Protein AF-A0A925S9C5-F1 (afdb_monomer_lite)

Radius of gyration: 16.01 Å; chains: 1; bounding box: 32×42×40 Å

Structure (mmCIF, N/CA/C/O backbone):
data_AF-A0A925S9C5-F1
#
_entry.id   AF-A0A925S9C5-F1
#
loop_
_atom_site.group_PDB
_atom_site.id
_atom_site.type_symbol
_atom_site.label_atom_id
_atom_site.label_alt_id
_atom_site.label_comp_id
_atom_site.label_asym_id
_atom_site.label_entity_id
_atom_site.label_seq_id
_atom_site.pdbx_PDB_ins_code
_atom_site.Cartn_x
_atom_site.Cartn_y
_atom_site.Cartn_z
_atom_site.occupancy
_atom_site.B_iso_or_equiv
_atom_site.auth_seq_id
_atom_site.auth_comp_id
_atom_site.auth_asym_id
_atom_site.auth_atom_id
_atom_site.pdbx_PDB_model_num
ATOM 1 N N . MET A 1 1 ? -19.043 -18.986 16.888 1.00 35.22 1 MET A N 1
ATOM 2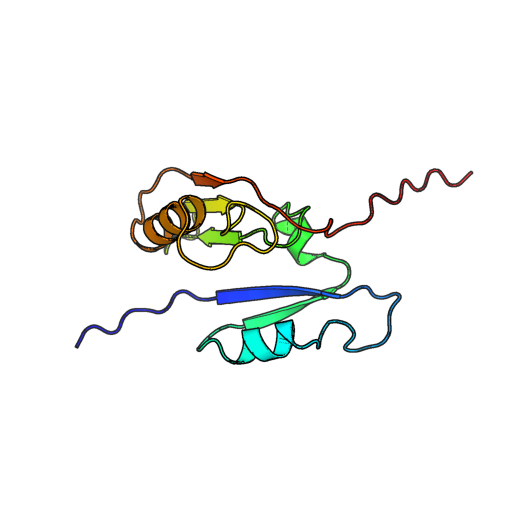 C CA . MET A 1 1 ? -17.750 -18.867 16.180 1.00 35.22 1 MET A CA 1
ATOM 3 C C . MET A 1 1 ? -17.812 -17.578 15.377 1.00 35.22 1 MET A C 1
ATOM 5 O O . MET A 1 1 ? -18.581 -17.518 14.431 1.00 35.22 1 MET A O 1
ATOM 9 N N . ASN A 1 2 ? -17.149 -16.515 15.844 1.00 35.41 2 ASN A N 1
ATOM 10 C CA . ASN A 1 2 ? -17.248 -15.179 15.246 1.00 35.41 2 ASN A CA 1
ATOM 11 C C . ASN A 1 2 ? -16.667 -15.195 13.829 1.00 35.41 2 ASN A C 1
ATOM 13 O O . ASN A 1 2 ? -15.463 -15.389 13.670 1.00 35.41 2 ASN A O 1
ATOM 17 N N . SER A 1 3 ? -17.503 -14.962 12.818 1.00 41.09 3 SER A N 1
ATOM 18 C CA . SER A 1 3 ? -17.041 -14.574 11.488 1.00 41.09 3 SER A CA 1
ATOM 19 C C . SER A 1 3 ? -16.367 -13.208 11.621 1.00 41.09 3 SER A C 1
ATOM 21 O O . SER A 1 3 ? -17.033 -12.172 11.624 1.00 41.09 3 SER A O 1
ATOM 23 N N . LYS A 1 4 ? -15.046 -13.187 11.822 1.00 55.75 4 LYS A N 1
ATOM 24 C CA . LYS A 1 4 ? -14.279 -11.952 11.678 1.00 55.75 4 LYS A CA 1
ATOM 25 C C . LYS A 1 4 ? -14.439 -11.526 10.223 1.00 55.75 4 LYS A C 1
ATOM 27 O O . LYS A 1 4 ? -13.948 -12.208 9.331 1.00 55.75 4 LYS A O 1
ATOM 32 N N . ASN A 1 5 ? -15.181 -10.449 9.987 1.00 70.19 5 ASN A N 1
ATOM 33 C CA . ASN A 1 5 ? -15.224 -9.809 8.681 1.00 70.19 5 ASN A CA 1
ATOM 34 C C . ASN A 1 5 ? -13.785 -9.388 8.366 1.00 70.19 5 ASN A C 1
ATOM 36 O O . ASN A 1 5 ? -13.247 -8.509 9.037 1.00 70.19 5 ASN A O 1
ATOM 40 N N . HIS A 1 6 ? -13.130 -10.070 7.431 1.00 75.38 6 HIS A N 1
ATOM 41 C CA . HIS A 1 6 ? -11.802 -9.659 6.997 1.00 75.38 6 HIS A CA 1
ATOM 42 C C . HIS A 1 6 ? -11.931 -8.301 6.295 1.00 75.38 6 HIS A C 1
ATOM 44 O O . HIS A 1 6 ? -12.863 -8.127 5.499 1.00 75.38 6 HIS A O 1
ATOM 50 N N . PRO A 1 7 ? -11.053 -7.326 6.590 1.00 86.44 7 PRO A N 1
ATOM 51 C CA . PRO A 1 7 ? -11.045 -6.084 5.839 1.00 86.44 7 PRO A CA 1
ATOM 52 C C . PRO A 1 7 ? -10.770 -6.404 4.370 1.00 86.44 7 PRO A C 1
ATOM 54 O O . PRO A 1 7 ? -9.963 -7.283 4.057 1.00 86.44 7 PRO A O 1
ATOM 57 N N . LYS A 1 8 ? -11.431 -5.682 3.464 1.00 91.94 8 LYS A N 1
ATOM 58 C CA . LYS A 1 8 ? -11.036 -5.720 2.057 1.00 91.94 8 LYS A CA 1
ATOM 59 C C . LYS A 1 8 ? -9.627 -5.149 1.951 1.00 91.94 8 LYS A C 1
ATOM 61 O O . LYS A 1 8 ? -9.375 -4.050 2.442 1.00 91.94 8 LYS A O 1
ATOM 66 N N . CYS A 1 9 ? -8.725 -5.908 1.344 1.00 94.88 9 CYS A N 1
ATOM 67 C CA . CYS A 1 9 ? -7.319 -5.554 1.237 1.00 94.88 9 CYS A CA 1
ATOM 68 C C . CYS A 1 9 ? -6.955 -5.397 -0.236 1.00 94.88 9 CYS A C 1
ATOM 70 O O . CYS A 1 9 ? -7.225 -6.289 -1.034 1.00 94.88 9 CYS A O 1
ATOM 72 N N . PHE A 1 10 ? -6.338 -4.268 -0.576 1.00 97.06 10 PHE A N 1
ATOM 73 C CA . PHE A 1 10 ? -5.864 -3.978 -1.922 1.00 97.06 10 PHE A CA 1
ATOM 74 C C . PHE A 1 10 ? -4.365 -3.700 -1.876 1.00 97.06 10 PHE A C 1
ATOM 76 O O . PHE A 1 10 ? -3.911 -2.903 -1.055 1.00 97.06 10 PHE A O 1
ATOM 83 N N . PHE A 1 11 ? -3.610 -4.317 -2.780 1.00 97.56 11 PHE A N 1
ATOM 84 C CA . PHE A 1 11 ? -2.208 -3.991 -3.018 1.00 97.56 11 PHE A CA 1
ATOM 85 C C . PHE A 1 11 ? -2.061 -3.321 -4.376 1.00 97.56 11 PHE A C 1
ATOM 87 O O . PHE A 1 11 ? -2.356 -3.919 -5.411 1.00 97.56 11 PHE A O 1
ATOM 94 N N . LEU A 1 12 ? -1.572 -2.084 -4.366 1.00 97.56 12 LEU A N 1
ATOM 95 C CA . LEU A 1 12 ? -1.226 -1.348 -5.574 1.00 97.56 12 LEU A CA 1
ATOM 96 C C . LEU A 1 12 ? 0.250 -1.588 -5.897 1.00 97.56 12 LEU A C 1
ATOM 98 O O . LEU A 1 12 ? 1.136 -1.199 -5.136 1.00 97.56 12 LEU A O 1
ATOM 102 N N . PHE A 1 13 ? 0.513 -2.229 -7.030 1.00 97.19 13 PHE A N 1
ATOM 103 C CA . PHE A 1 13 ? 1.858 -2.460 -7.540 1.00 97.19 13 PHE A CA 1
ATOM 104 C C . PHE A 1 13 ? 2.152 -1.478 -8.663 1.00 97.19 13 PHE A C 1
ATOM 106 O O . PHE A 1 13 ? 1.602 -1.604 -9.758 1.00 97.19 13 PHE A O 1
ATOM 113 N N . TYR A 1 14 ? 3.039 -0.518 -8.402 1.00 95.38 14 TYR A N 1
ATOM 114 C CA . TYR A 1 14 ? 3.482 0.431 -9.420 1.00 95.38 14 TYR A CA 1
ATOM 115 C C . TYR A 1 14 ? 3.963 -0.303 -10.675 1.00 95.38 14 TYR A C 1
ATOM 117 O O . TYR A 1 14 ? 4.832 -1.173 -10.605 1.00 95.38 14 TYR A O 1
ATOM 125 N N . THR A 1 15 ? 3.371 0.047 -11.812 1.00 95.06 15 THR A N 1
ATOM 126 C CA . THR A 1 15 ? 3.618 -0.611 -13.093 1.00 95.06 15 THR A CA 1
ATOM 127 C C . THR A 1 15 ? 3.914 0.450 -14.155 1.00 95.06 15 THR A C 1
ATOM 129 O O . THR A 1 15 ? 2.984 1.027 -14.720 1.00 95.06 15 THR A O 1
ATOM 132 N N . PRO A 1 16 ? 5.195 0.747 -14.425 1.00 92.94 16 PRO A N 1
ATOM 133 C CA . PRO A 1 16 ? 5.570 1.756 -15.405 1.00 92.94 16 PRO A CA 1
ATOM 134 C C . PRO A 1 16 ? 5.320 1.267 -16.837 1.00 92.94 16 PRO A C 1
ATOM 136 O O . PRO A 1 16 ? 5.759 0.180 -17.219 1.00 92.94 16 PRO A O 1
ATOM 139 N N . THR A 1 17 ? 4.681 2.092 -17.665 1.00 93.00 17 THR A N 1
ATOM 140 C CA . THR A 1 17 ? 4.378 1.759 -19.072 1.00 93.00 17 THR A CA 1
ATOM 141 C C . THR A 1 17 ? 5.617 1.662 -19.963 1.00 93.00 17 THR A C 1
ATOM 143 O O . THR A 1 17 ? 5.571 1.041 -21.024 1.00 93.00 17 THR A O 1
ATOM 146 N N . CYS A 1 18 ? 6.742 2.243 -19.538 1.00 91.94 18 CYS A N 1
ATOM 147 C CA . CYS A 1 18 ? 8.009 2.210 -20.269 1.00 91.94 18 CYS A CA 1
ATOM 148 C C . CYS A 1 18 ? 8.810 0.906 -20.095 1.00 91.94 18 CYS A C 1
ATOM 150 O O . CYS A 1 18 ? 9.831 0.734 -20.763 1.00 91.94 18 CYS A O 1
ATOM 152 N N . PHE A 1 19 ? 8.365 -0.009 -19.230 1.00 91.69 19 PHE A N 1
ATOM 153 C CA . PHE A 1 19 ? 8.977 -1.326 -19.044 1.00 91.69 19 PHE A CA 1
ATOM 154 C C . PHE A 1 19 ? 8.147 -2.439 -19.694 1.00 91.69 19 PHE A C 1
ATOM 156 O O . PHE A 1 19 ? 7.038 -2.237 -20.184 1.00 91.69 19 PHE A O 1
ATOM 163 N N . ALA A 1 20 ? 8.719 -3.644 -19.733 1.00 94.12 20 ALA A N 1
ATOM 164 C CA . ALA A 1 20 ? 8.050 -4.811 -20.289 1.00 94.12 20 ALA A CA 1
ATOM 165 C C . ALA A 1 20 ? 6.766 -5.157 -19.516 1.00 94.12 20 ALA A C 1
ATOM 167 O O . ALA A 1 20 ? 6.640 -4.905 -18.318 1.00 94.12 20 ALA A O 1
ATOM 168 N N . LYS A 1 21 ? 5.822 -5.807 -20.201 1.00 93.19 21 LYS A N 1
ATOM 169 C CA . LYS A 1 21 ? 4.612 -6.344 -19.570 1.00 93.19 21 LYS A CA 1
ATOM 170 C C . LYS A 1 21 ? 4.976 -7.253 -18.388 1.00 93.19 21 LYS A C 1
ATOM 172 O O . LYS A 1 21 ? 5.921 -8.032 -18.492 1.00 93.19 21 LYS A O 1
ATOM 177 N N . ASN A 1 22 ? 4.166 -7.209 -17.327 1.00 95.00 22 ASN A N 1
ATOM 178 C CA . ASN A 1 22 ? 4.337 -7.989 -16.097 1.00 95.00 22 ASN A CA 1
ATOM 179 C C . ASN A 1 22 ? 5.615 -7.651 -15.303 1.00 95.00 22 ASN A C 1
ATOM 181 O O . ASN A 1 22 ? 6.045 -8.462 -14.486 1.00 95.00 22 ASN A O 1
ATOM 185 N N . TRP A 1 23 ? 6.231 -6.486 -15.524 1.00 95.06 23 TRP A N 1
ATOM 186 C CA . TRP A 1 23 ? 7.415 -6.039 -14.780 1.00 95.06 23 TRP A CA 1
ATOM 187 C C . TRP A 1 23 ? 7.212 -6.059 -13.256 1.00 95.06 23 TRP A C 1
ATOM 189 O O . TRP A 1 23 ? 8.123 -6.385 -12.500 1.00 95.06 23 TRP A O 1
ATOM 199 N N . GLU A 1 24 ? 5.997 -5.771 -12.803 1.00 95.00 24 GLU A N 1
ATOM 200 C CA . GLU A 1 24 ? 5.604 -5.744 -11.400 1.00 95.00 24 GLU A CA 1
ATOM 201 C C . GLU A 1 24 ? 5.449 -7.140 -10.769 1.00 95.00 24 GLU A C 1
ATOM 203 O O . GLU A 1 24 ? 5.408 -7.264 -9.542 1.00 95.00 24 GLU A O 1
ATOM 208 N N . LYS A 1 25 ? 5.370 -8.201 -11.590 1.00 96.44 25 LYS A N 1
ATOM 209 C CA . LYS A 1 25 ? 5.156 -9.598 -11.169 1.00 96.44 25 LYS A CA 1
ATOM 210 C C . LYS A 1 25 ? 6.448 -10.226 -10.633 1.00 96.44 25 LYS A C 1
ATOM 212 O O . LYS A 1 25 ? 6.995 -11.167 -11.201 1.00 96.44 25 LYS A O 1
ATOM 217 N N . THR A 1 26 ? 6.941 -9.667 -9.538 1.00 95.88 26 THR A N 1
ATOM 218 C CA . THR A 1 26 ? 8.145 -10.106 -8.819 1.00 95.88 26 THR A CA 1
ATOM 219 C C . THR A 1 26 ? 7.791 -11.028 -7.646 1.00 95.88 26 THR A C 1
ATOM 221 O O . THR A 1 26 ? 6.618 -11.312 -7.397 1.00 95.88 26 THR A O 1
ATOM 224 N N . ASP A 1 27 ? 8.786 -11.452 -6.864 1.00 96.75 27 ASP A N 1
ATOM 225 C CA . ASP A 1 27 ? 8.562 -12.223 -5.633 1.00 96.75 27 ASP A CA 1
ATOM 226 C C . ASP A 1 27 ? 7.606 -11.522 -4.658 1.00 96.75 27 ASP A C 1
ATOM 228 O O . ASP A 1 27 ? 6.798 -12.185 -4.014 1.00 96.75 27 ASP A O 1
ATOM 232 N N . LEU A 1 28 ? 7.628 -10.184 -4.597 1.00 94.62 28 LEU A N 1
ATOM 233 C CA . LEU A 1 28 ? 6.706 -9.417 -3.755 1.00 94.62 28 LEU A CA 1
ATOM 234 C C . LEU A 1 28 ? 5.246 -9.572 -4.209 1.00 94.62 28 LEU A C 1
ATOM 236 O O . LEU A 1 28 ? 4.349 -9.669 -3.375 1.00 94.62 28 LEU A O 1
ATOM 240 N N . TRP A 1 29 ? 5.004 -9.626 -5.523 1.00 97.50 29 TRP A N 1
ATOM 241 C CA . TRP A 1 29 ? 3.673 -9.905 -6.066 1.00 97.50 29 TRP A CA 1
ATOM 242 C C . TRP A 1 29 ? 3.211 -11.305 -5.658 1.00 97.50 29 TRP A C 1
ATOM 244 O O . TRP A 1 29 ? 2.088 -11.475 -5.190 1.00 97.50 29 TRP A O 1
ATOM 254 N N . ASN A 1 30 ? 4.089 -12.302 -5.788 1.00 97.12 30 ASN A N 1
ATOM 255 C CA . ASN A 1 30 ? 3.771 -13.682 -5.427 1.00 97.12 30 ASN A CA 1
ATOM 256 C C . ASN A 1 30 ? 3.474 -13.829 -3.928 1.00 97.12 30 ASN A C 1
ATOM 258 O O . ASN A 1 30 ? 2.492 -14.469 -3.575 1.00 97.12 30 ASN A O 1
ATOM 262 N N . GLN A 1 31 ? 4.242 -13.172 -3.057 1.00 96.00 31 GLN A N 1
ATOM 263 C CA . GLN A 1 31 ? 3.972 -13.147 -1.614 1.00 96.00 31 GLN A CA 1
ATOM 264 C C . GLN A 1 31 ? 2.626 -12.487 -1.287 1.00 96.00 31 GLN A C 1
ATOM 266 O O . GLN A 1 31 ? 1.883 -12.976 -0.442 1.00 96.00 31 GLN A O 1
ATOM 271 N N . ALA A 1 32 ? 2.276 -11.392 -1.967 1.00 95.62 32 ALA A N 1
ATOM 272 C CA . ALA A 1 32 ? 0.993 -10.729 -1.750 1.00 95.62 32 ALA A CA 1
ATOM 273 C C . ALA A 1 32 ? -0.202 -11.593 -2.198 1.00 95.62 32 ALA A C 1
ATOM 275 O O . ALA A 1 32 ? -1.255 -11.533 -1.566 1.00 95.62 32 ALA A O 1
ATOM 276 N N . LEU A 1 33 ? -0.045 -12.435 -3.231 1.00 95.69 33 LEU A N 1
ATOM 277 C CA . LEU A 1 33 ? -1.076 -13.398 -3.650 1.00 95.69 33 LEU A CA 1
ATOM 278 C C . LEU A 1 33 ? -1.391 -14.451 -2.578 1.00 95.69 33 LEU A C 1
ATOM 280 O O . LEU A 1 33 ? -2.489 -15.005 -2.578 1.00 95.69 33 LEU A O 1
ATOM 284 N N . GLU A 1 34 ? -0.453 -14.737 -1.673 1.00 95.94 34 GLU A N 1
ATOM 285 C CA . GLU A 1 34 ? -0.664 -15.696 -0.583 1.00 95.94 34 GLU A CA 1
ATOM 286 C C . GLU A 1 34 ? -1.564 -15.134 0.529 1.00 95.94 34 GLU A C 1
ATOM 288 O O . GLU A 1 34 ? -2.025 -15.889 1.387 1.00 95.94 34 GLU A O 1
ATOM 293 N N . ILE A 1 35 ? -1.855 -13.826 0.519 1.00 93.19 35 ILE A N 1
ATOM 294 C CA . ILE A 1 35 ? -2.693 -13.169 1.525 1.00 93.19 35 ILE A CA 1
ATOM 295 C C . ILE A 1 35 ? -4.177 -13.435 1.215 1.00 93.19 35 ILE A C 1
ATOM 297 O O . ILE A 1 35 ? -4.696 -12.961 0.199 1.00 93.19 35 ILE A O 1
ATOM 301 N N . PRO A 1 36 ? -4.917 -14.145 2.092 1.00 91.94 36 PRO A N 1
ATOM 302 C CA . PRO A 1 36 ? -6.306 -14.496 1.818 1.00 91.94 36 PRO A CA 1
ATOM 303 C C . PRO A 1 36 ? -7.208 -13.267 1.666 1.00 91.94 36 PRO A C 1
ATOM 305 O O . PRO A 1 36 ? -7.347 -12.465 2.590 1.00 91.94 36 PRO A O 1
ATOM 308 N N . GLY A 1 37 ? -7.879 -13.163 0.517 1.00 90.50 37 GLY A N 1
ATOM 309 C CA . GLY A 1 37 ? -8.821 -12.079 0.223 1.00 90.50 37 GLY A CA 1
ATOM 310 C C . GLY A 1 37 ? -8.171 -10.758 -0.200 1.00 90.50 37 GLY A C 1
ATOM 311 O O . GLY A 1 37 ? -8.882 -9.761 -0.301 1.00 90.50 37 GLY A O 1
ATOM 312 N N . ALA A 1 38 ? -6.857 -10.740 -0.439 1.00 94.62 38 ALA A N 1
ATOM 313 C CA . ALA A 1 38 ? -6.183 -9.588 -1.019 1.00 94.62 38 ALA A CA 1
ATOM 314 C C . ALA A 1 38 ? -6.432 -9.490 -2.533 1.00 94.62 38 ALA A C 1
ATOM 316 O O . ALA A 1 38 ? -6.333 -10.476 -3.263 1.00 94.62 38 ALA A O 1
ATOM 317 N N . GLU A 1 39 ? -6.712 -8.279 -3.007 1.00 97.00 39 GLU A N 1
ATOM 318 C CA . GLU A 1 39 ? -6.807 -7.942 -4.425 1.00 97.00 39 GLU A CA 1
ATOM 319 C C . GLU A 1 39 ? -5.543 -7.189 -4.852 1.00 97.00 39 GLU A C 1
ATOM 321 O O . GLU A 1 39 ? -5.183 -6.165 -4.271 1.00 97.00 39 GLU A O 1
ATOM 326 N N . LEU A 1 40 ? -4.840 -7.695 -5.863 1.00 97.62 40 LEU A N 1
ATOM 327 C CA . LEU A 1 40 ? -3.620 -7.071 -6.372 1.00 97.62 40 LEU A CA 1
ATOM 328 C C . LEU A 1 40 ? -3.933 -6.332 -7.672 1.00 97.62 40 LEU A C 1
ATOM 330 O O . LEU A 1 40 ? -4.492 -6.907 -8.607 1.00 97.62 40 LEU A O 1
ATOM 334 N N . ILE A 1 41 ? -3.529 -5.067 -7.745 1.00 97.56 41 ILE A N 1
ATOM 335 C CA . ILE A 1 41 ? -3.788 -4.175 -8.874 1.00 97.56 41 ILE A CA 1
ATOM 336 C C . ILE A 1 41 ? -2.447 -3.691 -9.421 1.00 97.56 41 ILE A C 1
ATOM 338 O O . ILE A 1 41 ? -1.616 -3.160 -8.685 1.00 97.56 41 ILE A O 1
ATOM 342 N N . SER A 1 42 ? -2.245 -3.855 -10.727 1.00 97.06 42 SER A N 1
ATOM 343 C CA . SER A 1 42 ? -1.157 -3.191 -11.447 1.00 97.06 42 SER A CA 1
ATOM 344 C C . SER A 1 42 ? -1.510 -1.708 -11.588 1.00 97.06 42 SER A C 1
ATOM 346 O O . SER A 1 42 ? -2.380 -1.344 -12.378 1.00 97.06 42 SER A O 1
ATOM 348 N N . ASP A 1 43 ? -0.872 -0.858 -10.790 1.00 96.31 43 ASP A N 1
ATOM 349 C CA . ASP A 1 43 ? -1.089 0.586 -10.781 1.00 96.31 43 ASP A CA 1
ATOM 350 C C . ASP A 1 43 ? -0.270 1.245 -11.896 1.00 96.31 43 ASP A C 1
ATOM 352 O O . ASP A 1 43 ? 0.905 1.595 -11.723 1.00 96.31 43 ASP A O 1
ATOM 356 N N . ILE A 1 44 ? -0.892 1.333 -13.074 1.00 95.00 44 ILE A N 1
ATOM 357 C CA . ILE A 1 44 ? -0.262 1.828 -14.297 1.00 95.00 44 ILE A CA 1
ATOM 358 C C . ILE A 1 44 ? 0.181 3.279 -14.095 1.00 95.00 44 ILE A C 1
ATOM 360 O O . ILE A 1 44 ? -0.640 4.162 -13.831 1.00 95.00 44 ILE A O 1
ATOM 364 N N . ASP A 1 45 ? 1.493 3.498 -14.196 1.00 93.12 45 ASP A N 1
ATOM 365 C CA . ASP A 1 45 ? 2.169 4.782 -13.974 1.00 93.12 45 ASP A CA 1
ATOM 366 C C . ASP A 1 45 ? 1.795 5.487 -12.646 1.00 93.12 45 ASP A C 1
ATOM 368 O O . ASP A 1 45 ? 1.972 6.697 -12.497 1.00 93.12 45 ASP A O 1
ATOM 372 N N . GLY A 1 46 ? 1.321 4.736 -11.643 1.00 93.56 46 GLY A N 1
ATOM 373 C CA . GLY A 1 46 ? 0.962 5.276 -10.327 1.00 93.56 46 GLY A CA 1
ATOM 374 C C . GLY A 1 46 ? -0.366 6.044 -10.290 1.00 93.56 46 GLY A C 1
ATOM 375 O O . GLY A 1 46 ? -0.551 6.891 -9.416 1.00 93.56 46 GLY A O 1
ATOM 376 N N . THR A 1 47 ? -1.266 5.815 -11.248 1.00 94.88 47 THR A N 1
ATOM 377 C CA . THR A 1 47 ? -2.550 6.525 -11.372 1.00 94.88 47 THR A CA 1
ATOM 378 C C . THR A 1 47 ? -3.424 6.407 -10.119 1.00 94.88 47 THR A C 1
ATOM 380 O O . THR A 1 47 ? -4.003 7.399 -9.675 1.00 94.88 47 THR A O 1
ATOM 383 N N . GLU A 1 48 ? -3.540 5.216 -9.533 1.00 96.12 48 GLU A N 1
ATOM 384 C CA . GLU A 1 48 ? -4.307 5.003 -8.304 1.00 96.12 48 GLU A CA 1
ATOM 385 C C . GLU A 1 48 ? -3.578 5.609 -7.104 1.00 96.12 48 GLU A C 1
ATOM 387 O O . GLU A 1 48 ? -4.179 6.381 -6.358 1.00 96.12 48 GLU A O 1
ATOM 392 N N . ALA A 1 49 ? -2.272 5.365 -6.957 1.00 95.25 49 ALA A N 1
ATOM 393 C CA . ALA A 1 49 ? -1.458 5.977 -5.908 1.00 95.25 49 ALA A CA 1
ATOM 394 C C . ALA A 1 49 ? -1.606 7.512 -5.868 1.00 95.25 49 ALA A C 1
ATOM 396 O O . ALA A 1 49 ? -1.783 8.086 -4.791 1.00 95.25 49 ALA A O 1
ATOM 397 N N . GLN A 1 50 ? -1.631 8.174 -7.030 1.00 93.06 50 GLN A N 1
ATOM 398 C CA . GLN A 1 50 ? -1.852 9.620 -7.141 1.00 93.06 50 GLN A CA 1
ATOM 399 C C . GLN A 1 50 ? -3.225 10.062 -6.624 1.00 93.06 50 GLN A C 1
ATOM 401 O O . GLN A 1 50 ? -3.307 11.074 -5.928 1.00 93.06 50 GLN A O 1
ATOM 406 N N . LYS A 1 51 ? -4.296 9.305 -6.895 1.00 94.50 51 LYS A N 1
ATOM 407 C CA . LYS A 1 51 ? -5.646 9.621 -6.385 1.00 94.50 51 LYS A CA 1
ATOM 408 C C . LYS A 1 51 ? -5.707 9.599 -4.857 1.00 94.50 51 LYS A C 1
ATOM 410 O O . LYS A 1 51 ? -6.457 10.375 -4.273 1.00 94.50 51 LYS A O 1
ATOM 415 N N . PHE A 1 52 ? -4.904 8.750 -4.216 1.00 93.00 52 PHE A N 1
ATOM 416 C CA . PHE A 1 52 ? -4.769 8.697 -2.756 1.00 93.00 52 PHE A CA 1
ATOM 417 C C . PHE A 1 52 ? -3.705 9.665 -2.202 1.00 93.00 52 PHE A C 1
ATOM 419 O O . PHE A 1 52 ? -3.544 9.774 -0.985 1.00 93.00 52 PHE A O 1
ATOM 426 N N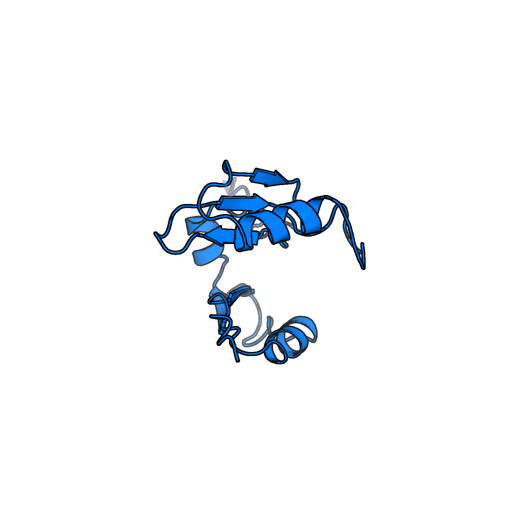 . GLY A 1 53 ? -2.976 10.382 -3.065 1.00 93.12 53 GLY A N 1
ATOM 427 C CA . GLY A 1 53 ? -1.895 11.288 -2.671 1.00 93.12 53 GLY A CA 1
ATOM 428 C C . GLY A 1 53 ? -0.611 10.580 -2.219 1.00 93.12 53 GLY A C 1
ATOM 429 O O . GLY A 1 53 ? 0.221 11.190 -1.547 1.00 93.12 53 GLY A O 1
ATOM 430 N N . ALA A 1 54 ? -0.434 9.302 -2.558 1.00 95.06 54 ALA A N 1
ATOM 431 C CA . ALA A 1 54 ? 0.755 8.536 -2.208 1.00 95.06 54 ALA A CA 1
ATOM 432 C C . ALA A 1 54 ? 1.943 8.932 -3.096 1.00 95.06 54 ALA A C 1
ATOM 434 O O . ALA A 1 54 ? 1.886 8.834 -4.321 1.00 95.06 54 ALA A O 1
ATOM 435 N N . ILE A 1 55 ? 3.053 9.327 -2.469 1.00 93.44 55 ILE A N 1
ATOM 436 C CA . ILE A 1 55 ? 4.306 9.676 -3.168 1.00 93.44 55 ILE A CA 1
ATOM 437 C C . ILE A 1 55 ? 5.447 8.684 -2.902 1.00 93.44 55 ILE A C 1
ATOM 439 O O . ILE A 1 55 ? 6.428 8.657 -3.646 1.00 93.44 55 ILE A O 1
ATOM 443 N N . THR A 1 56 ? 5.311 7.841 -1.874 1.00 94.62 56 THR A N 1
ATOM 444 C CA . THR A 1 56 ? 6.352 6.922 -1.395 1.00 94.62 56 THR A CA 1
ATOM 445 C C . THR A 1 56 ? 5.795 5.506 -1.294 1.00 94.62 56 THR A C 1
ATOM 447 O O . THR A 1 56 ? 4.719 5.289 -0.741 1.00 94.62 56 THR A O 1
ATOM 450 N N . SER A 1 57 ? 6.538 4.524 -1.806 1.00 93.94 57 SER A N 1
ATOM 451 C CA . SER A 1 57 ? 6.194 3.102 -1.671 1.00 93.94 57 SER A CA 1
ATOM 452 C C . SER A 1 57 ? 6.150 2.674 -0.199 1.00 93.94 57 SER A C 1
ATOM 454 O O . SER A 1 57 ? 6.906 3.172 0.633 1.00 93.94 57 SER A O 1
ATOM 456 N N . GLY A 1 58 ? 5.238 1.757 0.128 1.00 94.19 58 GLY A N 1
ATOM 457 C CA . GLY A 1 58 ? 4.955 1.357 1.513 1.00 94.19 58 GLY A CA 1
ATOM 458 C C . GLY A 1 58 ? 3.909 2.227 2.222 1.00 94.19 58 GLY A C 1
ATOM 459 O O . GLY A 1 58 ? 3.573 1.950 3.374 1.00 94.19 58 GLY A O 1
ATOM 460 N N . GLN A 1 59 ? 3.370 3.246 1.547 1.00 96.81 59 GLN A N 1
ATOM 461 C CA . GLN A 1 59 ? 2.192 3.980 2.001 1.00 96.81 59 GLN A CA 1
ATOM 462 C C . GLN A 1 59 ? 0.997 3.028 2.160 1.00 96.81 59 GLN A C 1
ATOM 464 O O . GLN A 1 59 ? 0.690 2.250 1.261 1.00 96.81 59 GLN A O 1
ATOM 469 N N . THR A 1 60 ? 0.313 3.113 3.298 1.00 96.56 60 THR A N 1
ATOM 470 C CA . THR A 1 60 ? -0.879 2.324 3.624 1.00 96.56 60 THR A CA 1
ATOM 471 C C . THR A 1 60 ? -2.007 3.245 4.072 1.00 96.56 60 THR A C 1
ATOM 473 O O . THR A 1 60 ? -1.772 4.235 4.766 1.00 96.56 60 THR A O 1
ATOM 476 N N . TYR A 1 61 ? -3.234 2.897 3.689 1.00 96.00 61 TYR A N 1
ATOM 477 C CA . TYR A 1 61 ? -4.454 3.586 4.091 1.00 96.00 61 TYR A CA 1
ATOM 478 C C . TYR A 1 61 ? -5.418 2.580 4.714 1.00 96.00 61 TYR A C 1
ATOM 480 O O . TYR A 1 61 ? -5.588 1.483 4.182 1.00 96.00 61 TYR A O 1
ATOM 488 N N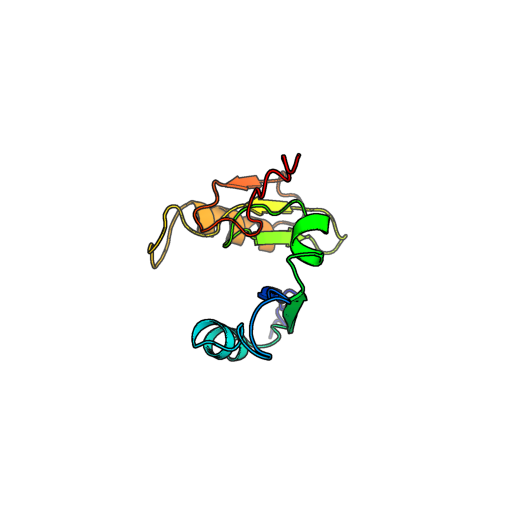 . ILE A 1 62 ? -6.055 2.952 5.823 1.00 94.56 62 ILE A N 1
ATOM 489 C CA . ILE A 1 62 ? -7.147 2.174 6.418 1.00 94.56 62 ILE A CA 1
ATOM 490 C C . ILE A 1 62 ? -8.379 3.062 6.447 1.00 94.56 62 ILE A C 1
ATOM 492 O O . ILE A 1 62 ? -8.332 4.195 6.930 1.00 94.56 62 ILE A O 1
ATOM 496 N N . PHE A 1 63 ? -9.470 2.524 5.916 1.00 91.75 63 PHE A N 1
ATOM 497 C CA . PHE A 1 63 ? -10.784 3.139 5.951 1.00 91.75 63 PHE A CA 1
ATOM 498 C C . PHE A 1 63 ? -11.680 2.321 6.868 1.00 91.75 63 PHE A C 1
ATOM 500 O O . PHE A 1 63 ? -11.647 1.087 6.849 1.00 91.75 63 PHE A O 1
ATOM 507 N N . ASP A 1 64 ? -12.482 3.008 7.669 1.00 88.06 64 ASP A N 1
ATOM 508 C CA . ASP A 1 64 ? -13.478 2.365 8.504 1.00 88.06 64 ASP A CA 1
ATOM 509 C C . ASP A 1 64 ? -14.651 1.818 7.663 1.00 88.06 64 ASP A C 1
ATOM 511 O O . ASP A 1 64 ? -14.747 2.000 6.445 1.00 88.06 64 ASP A O 1
ATOM 515 N N . LYS A 1 65 ? -15.601 1.155 8.326 1.00 86.50 65 LYS A N 1
ATOM 516 C CA . LYS A 1 65 ? -16.792 0.589 7.666 1.00 86.50 65 LYS A CA 1
ATOM 517 C C . LYS A 1 65 ? -17.715 1.632 7.014 1.00 86.50 65 LYS A C 1
ATOM 519 O O . LYS A 1 65 ? -18.613 1.248 6.270 1.00 86.50 65 LYS A O 1
ATOM 524 N N . THR A 1 66 ? -17.552 2.913 7.341 1.00 87.56 66 THR A N 1
ATOM 525 C CA . THR A 1 66 ? -18.312 4.037 6.777 1.00 87.56 66 THR A CA 1
ATOM 526 C C . THR A 1 66 ? -17.578 4.711 5.614 1.00 87.56 66 THR A C 1
ATOM 528 O O . THR A 1 66 ? -18.156 5.562 4.942 1.00 87.56 66 THR A O 1
ATOM 531 N N . GLY A 1 67 ? -16.342 4.284 5.327 1.00 88.50 67 GLY A N 1
ATOM 532 C CA . GLY A 1 67 ? -15.488 4.837 4.280 1.00 88.50 67 GLY A CA 1
ATOM 533 C C . GLY A 1 67 ? -14.650 6.032 4.736 1.00 88.50 67 GLY A C 1
ATOM 534 O O . GLY A 1 67 ? -14.061 6.708 3.895 1.00 88.50 67 GLY A O 1
ATOM 535 N N . ILE A 1 68 ? -14.582 6.310 6.040 1.00 90.56 68 ILE A N 1
ATOM 536 C CA . ILE A 1 68 ? -13.777 7.400 6.593 1.00 90.56 68 ILE A CA 1
ATOM 537 C C . ILE A 1 68 ? -12.350 6.911 6.840 1.00 90.56 68 ILE A C 1
ATOM 539 O O . ILE A 1 68 ? -12.131 5.818 7.357 1.00 90.56 68 ILE A O 1
ATOM 543 N N . LEU A 1 69 ? -11.366 7.727 6.457 1.00 92.06 69 LEU A N 1
ATOM 544 C CA . LEU A 1 69 ? -9.945 7.430 6.634 1.00 92.06 69 LEU A CA 1
ATOM 545 C C . LEU A 1 69 ? -9.567 7.439 8.127 1.00 92.06 69 LEU A C 1
ATOM 547 O O . LEU A 1 69 ? -9.582 8.495 8.759 1.00 92.06 69 LEU A O 1
ATOM 551 N N . SER A 1 70 ? -9.178 6.284 8.672 1.00 92.25 70 SER A N 1
ATOM 552 C CA . SER A 1 70 ? -8.737 6.131 10.068 1.00 92.25 70 SER A CA 1
ATOM 553 C C . SER A 1 70 ? -7.210 6.095 10.215 1.00 92.25 70 SER A C 1
ATOM 555 O O . SER A 1 70 ? -6.670 6.478 11.255 1.00 92.25 70 SER A O 1
ATOM 557 N N . PHE A 1 71 ? -6.484 5.707 9.162 1.00 94.19 71 PHE A N 1
ATOM 558 C CA . PHE A 1 71 ? -5.019 5.674 9.153 1.00 94.19 71 PHE A CA 1
ATOM 559 C C . PHE A 1 71 ? -4.445 6.007 7.780 1.00 94.19 71 PHE A C 1
ATOM 561 O O . PHE A 1 71 ? -4.940 5.522 6.764 1.00 94.19 71 PHE A O 1
ATOM 568 N N . SER A 1 72 ? -3.352 6.770 7.765 1.00 95.44 72 SER A N 1
ATOM 569 C CA . SER A 1 72 ? -2.543 7.030 6.574 1.00 95.44 72 SER A CA 1
ATOM 570 C C . SER A 1 72 ? -1.065 7.098 6.948 1.00 95.44 72 SER A C 1
ATOM 572 O O . SER A 1 72 ? -0.630 8.060 7.577 1.00 95.44 72 SER A O 1
ATOM 574 N N . GLY A 1 73 ? -0.267 6.119 6.532 1.00 95.44 73 GLY A N 1
ATOM 575 C CA . GLY A 1 73 ? 1.167 6.128 6.809 1.00 95.44 73 GLY A CA 1
ATOM 576 C C . GLY A 1 73 ? 1.881 4.827 6.468 1.00 95.44 73 GLY A C 1
ATOM 577 O O . GLY A 1 73 ? 1.333 3.953 5.797 1.00 95.44 73 GLY A O 1
ATOM 578 N N . GLY A 1 74 ? 3.132 4.709 6.912 1.00 95.62 74 GLY A N 1
ATOM 579 C CA . GLY A 1 74 ? 3.932 3.496 6.766 1.00 95.62 74 GLY A CA 1
ATOM 580 C C . GLY A 1 74 ? 3.667 2.507 7.900 1.00 95.62 74 GLY A C 1
ATOM 581 O O . GLY A 1 74 ? 3.480 2.911 9.049 1.00 95.62 74 GLY A O 1
ATOM 582 N N . LEU A 1 75 ? 3.695 1.207 7.594 1.00 94.81 75 LEU A N 1
ATOM 583 C CA . LEU A 1 75 ? 3.509 0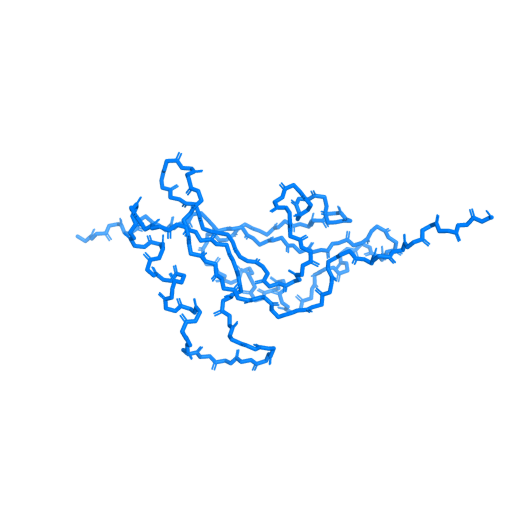.144 8.594 1.00 94.81 75 LEU A CA 1
ATOM 584 C C . LEU A 1 75 ? 4.759 -0.126 9.438 1.00 94.81 75 LEU A C 1
ATOM 586 O O . LEU A 1 75 ? 4.647 -0.643 10.545 1.00 94.81 75 LEU A O 1
ATOM 590 N N . THR A 1 76 ? 5.943 0.228 8.942 1.00 93.31 76 THR A N 1
ATOM 591 C CA . THR A 1 76 ? 7.219 0.040 9.641 1.00 93.31 76 THR A CA 1
ATOM 592 C C . THR A 1 76 ? 7.881 1.371 9.968 1.00 93.31 76 THR A C 1
ATOM 594 O O . THR A 1 76 ? 7.633 2.386 9.318 1.00 93.31 76 THR A O 1
ATOM 597 N N . VAL A 1 77 ? 8.746 1.372 10.986 1.00 91.69 77 VAL A N 1
ATOM 598 C CA . VAL A 1 77 ? 9.485 2.571 11.433 1.00 91.69 77 VAL A CA 1
ATOM 599 C C . VAL A 1 77 ? 10.729 2.876 10.590 1.00 91.69 77 VAL A C 1
ATOM 601 O O . VAL A 1 77 ? 11.340 3.925 10.759 1.00 91.69 77 VAL A O 1
ATOM 604 N N . ALA A 1 78 ? 11.129 1.956 9.708 1.00 89.31 78 ALA A N 1
ATOM 605 C CA . ALA A 1 78 ? 12.281 2.097 8.826 1.00 89.31 78 ALA A CA 1
ATOM 606 C C . ALA A 1 78 ? 12.211 1.106 7.652 1.00 89.31 78 ALA A C 1
ATOM 608 O O . ALA A 1 78 ? 11.462 0.120 7.678 1.00 89.31 78 ALA A O 1
ATOM 609 N N . ARG A 1 79 ? 13.050 1.338 6.635 1.00 83.25 79 ARG A N 1
ATOM 610 C CA . ARG A 1 79 ? 13.278 0.390 5.536 1.00 83.25 79 ARG A CA 1
ATOM 611 C C . ARG A 1 79 ? 13.954 -0.881 6.067 1.00 83.25 79 ARG A C 1
ATOM 613 O O . ARG A 1 79 ? 14.929 -0.791 6.804 1.00 83.25 79 ARG A O 1
ATOM 620 N N . GLY A 1 80 ? 13.466 -2.049 5.647 1.00 81.69 80 GLY A N 1
ATOM 621 C CA . GLY A 1 80 ? 14.041 -3.349 6.023 1.00 81.69 80 GLY A CA 1
ATOM 622 C C . GLY A 1 80 ? 13.723 -3.801 7.453 1.00 81.69 80 GLY A C 1
ATOM 623 O O . GLY A 1 80 ? 14.229 -4.831 7.888 1.00 81.69 80 GLY A O 1
ATOM 624 N N . HIS A 1 81 ? 12.885 -3.060 8.185 1.00 89.56 81 HIS A N 1
ATOM 625 C CA . HIS A 1 81 ? 12.419 -3.477 9.507 1.00 89.56 81 HIS A CA 1
ATOM 626 C C . HIS A 1 81 ? 11.451 -4.657 9.389 1.00 89.56 81 HIS A C 1
ATOM 628 O O . HIS A 1 81 ? 10.521 -4.616 8.586 1.00 89.56 81 HIS A O 1
ATOM 634 N N . THR A 1 82 ? 11.651 -5.680 10.217 1.00 88.06 82 THR A N 1
ATOM 635 C CA . THR A 1 82 ? 10.784 -6.862 10.303 1.00 88.06 82 THR A CA 1
ATOM 636 C C . THR A 1 82 ? 10.310 -7.043 11.739 1.00 88.06 82 THR A C 1
ATOM 638 O O . THR A 1 82 ? 11.086 -6.872 12.677 1.00 88.06 82 THR A O 1
ATOM 641 N N . GLY A 1 83 ? 9.047 -7.434 11.905 1.00 90.19 83 GLY A N 1
ATOM 642 C CA . GLY A 1 83 ? 8.437 -7.678 13.209 1.00 90.19 83 GLY A CA 1
ATOM 643 C C . GLY A 1 83 ? 7.712 -6.462 13.781 1.00 90.19 83 GLY A C 1
ATOM 644 O O . GLY A 1 83 ? 7.454 -5.477 13.087 1.00 90.19 83 GLY A O 1
ATOM 645 N N . GLU A 1 84 ? 7.355 -6.565 15.058 1.00 91.50 84 GLU A N 1
ATOM 646 C CA . GLU A 1 84 ? 6.556 -5.563 15.764 1.00 91.50 84 GLU A CA 1
ATOM 647 C C . GLU A 1 84 ? 7.233 -4.186 15.777 1.00 91.50 84 GLU A C 1
ATOM 649 O O . GLU A 1 84 ? 8.461 -4.059 15.840 1.00 91.50 84 GLU A O 1
ATOM 654 N N . CYS A 1 85 ? 6.418 -3.137 15.694 1.00 93.06 85 CYS A N 1
ATOM 655 C CA . CYS A 1 85 ? 6.860 -1.757 15.844 1.00 93.06 85 CYS A CA 1
ATOM 656 C C . CYS A 1 85 ? 5.675 -0.831 16.136 1.00 93.06 85 CYS A C 1
ATOM 658 O O . CYS A 1 85 ? 4.526 -1.159 15.844 1.00 93.06 85 CYS A O 1
ATOM 660 N N . ALA A 1 86 ? 5.973 0.370 16.637 1.00 92.31 86 ALA A N 1
ATOM 661 C CA . ALA A 1 86 ? 4.953 1.347 17.012 1.00 92.31 86 ALA A CA 1
ATOM 662 C C . ALA A 1 86 ? 4.023 1.735 15.846 1.00 92.31 86 ALA A C 1
ATOM 664 O O . ALA A 1 86 ? 2.826 1.917 16.051 1.00 92.31 86 ALA A O 1
ATOM 665 N N . ASN A 1 87 ? 4.546 1.824 14.618 1.00 92.62 87 ASN A N 1
ATOM 666 C CA . ASN A 1 87 ? 3.734 2.141 13.440 1.00 92.62 87 ASN A CA 1
ATOM 667 C C . ASN A 1 87 ? 2.693 1.049 13.153 1.00 92.62 87 ASN A C 1
ATOM 669 O O . ASN A 1 87 ? 1.533 1.353 12.873 1.00 92.62 87 ASN A O 1
ATOM 673 N N . LEU A 1 88 ? 3.097 -0.217 13.275 1.00 93.69 88 LEU A N 1
ATOM 674 C CA . LEU A 1 88 ? 2.207 -1.357 13.102 1.00 93.69 88 LEU A CA 1
ATOM 675 C C . LEU A 1 88 ? 1.127 -1.391 14.192 1.00 93.69 88 LEU A C 1
ATOM 677 O O . LEU A 1 88 ? -0.031 -1.662 13.884 1.00 93.69 88 LEU A O 1
ATOM 681 N N . AS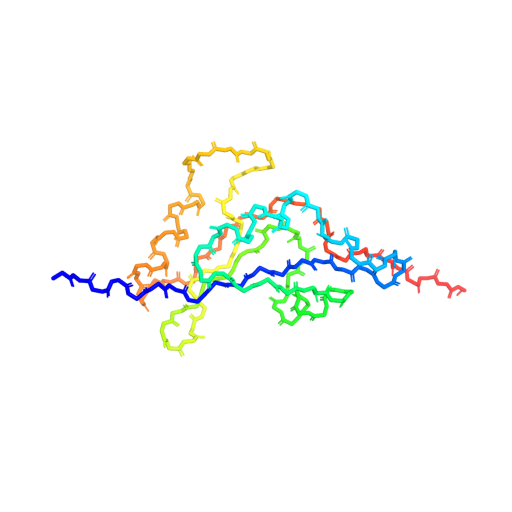P A 1 89 ? 1.470 -1.062 15.440 1.00 92.75 89 ASP A N 1
ATOM 682 C CA . ASP A 1 89 ? 0.501 -0.991 16.543 1.00 92.75 89 ASP A CA 1
ATOM 683 C C . ASP A 1 89 ? -0.577 0.073 16.307 1.00 92.75 89 ASP A C 1
ATOM 685 O O . ASP A 1 89 ? -1.753 -0.150 16.601 1.00 92.75 89 ASP A O 1
ATOM 689 N N . VAL A 1 90 ? -0.196 1.226 15.751 1.00 92.81 90 VAL A N 1
ATOM 690 C CA . VAL A 1 90 ? -1.140 2.290 15.378 1.00 92.81 90 VAL A CA 1
ATOM 691 C C . VAL A 1 90 ? -2.079 1.814 14.265 1.00 92.81 90 VAL A C 1
ATOM 693 O O . VAL A 1 90 ? -3.292 1.986 14.379 1.00 92.81 90 VAL A O 1
ATOM 696 N N . ALA A 1 91 ? -1.549 1.158 13.229 1.00 92.38 91 ALA A N 1
ATOM 697 C CA . ALA A 1 91 ? -2.357 0.611 12.139 1.00 92.38 91 ALA A CA 1
ATOM 698 C C . ALA A 1 91 ? -3.322 -0.491 12.619 1.00 92.38 91 ALA A C 1
ATOM 700 O O . ALA A 1 91 ? -4.492 -0.497 12.239 1.00 92.38 91 ALA A O 1
ATOM 701 N N . LYS A 1 92 ? -2.869 -1.391 13.507 1.00 91.62 92 LYS A N 1
ATOM 702 C CA . LYS A 1 92 ? -3.712 -2.428 14.130 1.00 91.62 92 LYS A CA 1
ATOM 703 C C . LYS A 1 92 ? -4.887 -1.804 14.893 1.00 91.62 92 LYS A C 1
ATOM 705 O O . LYS A 1 92 ? -6.026 -2.207 14.681 1.00 91.62 92 LYS A O 1
ATOM 710 N N . LYS A 1 93 ? -4.640 -0.770 15.706 1.00 90.06 93 LYS A N 1
ATOM 711 C CA . LYS A 1 93 ? -5.704 -0.047 16.430 1.00 90.06 93 LYS A CA 1
ATOM 712 C C . LYS A 1 93 ? -6.707 0.621 15.488 1.00 90.06 93 LYS A C 1
ATOM 714 O O . LYS A 1 93 ? -7.903 0.568 15.749 1.00 90.06 93 LYS A O 1
ATOM 719 N N . ALA A 1 94 ? -6.244 1.195 14.378 1.00 89.81 94 ALA A N 1
ATOM 720 C CA . ALA A 1 94 ? -7.113 1.832 13.385 1.00 89.81 94 ALA A CA 1
ATOM 721 C C . ALA A 1 94 ? -8.021 0.845 12.621 1.00 89.81 94 ALA A C 1
ATOM 723 O O . ALA A 1 94 ? -9.041 1.262 12.072 1.00 89.81 94 ALA A O 1
ATOM 724 N N . LEU A 1 95 ? -7.667 -0.448 12.578 1.00 87.62 95 LEU A N 1
ATOM 725 C CA . LEU A 1 95 ? -8.534 -1.518 12.065 1.00 87.62 95 LEU A CA 1
ATOM 726 C C . LEU A 1 95 ? -9.599 -1.956 13.079 1.00 87.62 95 LEU A C 1
ATOM 728 O O . LEU A 1 95 ? -10.663 -2.432 12.683 1.00 87.62 95 LEU A O 1
ATOM 732 N N . GLU A 1 96 ? -9.304 -1.844 14.373 1.00 85.25 96 GLU A N 1
ATOM 733 C CA . GLU A 1 96 ? -10.194 -2.271 15.457 1.00 85.25 96 GLU A CA 1
ATOM 734 C C . GLU A 1 96 ? -11.199 -1.180 15.852 1.00 85.25 96 GLU A C 1
ATOM 736 O O . GLU A 1 96 ? -12.351 -1.491 16.163 1.00 85.25 96 GLU A O 1
ATOM 741 N N . ASP A 1 97 ? -10.780 0.088 15.830 1.00 75.19 97 ASP A N 1
ATOM 742 C CA . ASP A 1 97 ? -11.561 1.212 16.338 1.00 75.19 97 ASP A CA 1
ATOM 743 C C . ASP A 1 97 ? -12.135 2.090 15.215 1.00 75.19 97 ASP A C 1
ATOM 745 O O . ASP A 1 97 ? -11.438 2.871 14.569 1.00 75.19 97 ASP A O 1
ATOM 749 N N . THR A 1 98 ? -13.454 2.007 15.029 1.00 61.62 98 THR A N 1
ATOM 750 C CA . THR A 1 98 ? -14.232 2.866 14.115 1.00 61.62 98 THR A CA 1
ATOM 751 C C . THR A 1 98 ? -14.227 4.356 14.476 1.00 61.62 98 THR A C 1
ATOM 753 O O . THR A 1 98 ? -14.710 5.154 13.683 1.00 61.62 98 THR A O 1
ATOM 756 N N . PHE A 1 99 ? -13.730 4.747 15.653 1.00 58.66 99 PHE A N 1
ATOM 757 C CA . PHE A 1 99 ? -13.711 6.140 16.115 1.00 58.66 99 PHE A CA 1
ATOM 758 C C . PHE A 1 99 ? -12.296 6.685 16.345 1.00 58.66 99 PHE A C 1
ATOM 760 O O . PHE A 1 99 ? -12.142 7.778 16.897 1.00 58.66 99 PHE A O 1
ATOM 767 N N . ALA A 1 100 ? -11.261 5.956 15.919 1.00 61.88 100 ALA A N 1
ATOM 768 C CA . ALA A 1 100 ? -9.889 6.426 16.024 1.00 61.88 100 ALA A CA 1
ATOM 769 C C . ALA A 1 100 ? -9.691 7.729 15.231 1.00 61.88 100 ALA A C 1
ATOM 771 O O . ALA A 1 100 ? -10.022 7.829 14.049 1.00 61.88 100 ALA A O 1
ATOM 772 N N . VAL A 1 101 ? -9.110 8.732 15.898 1.00 64.25 101 VAL A N 1
ATOM 773 C CA . VAL A 1 101 ? -8.601 9.947 15.250 1.00 64.25 101 VAL A CA 1
ATOM 774 C C . VAL A 1 101 ? -7.634 9.531 14.144 1.00 64.25 101 VAL A C 1
ATOM 776 O O . VAL A 1 101 ? -6.780 8.667 14.371 1.00 64.25 101 VAL A O 1
ATOM 779 N N . SER A 1 102 ? -7.754 10.163 12.970 1.00 75.00 102 SER A N 1
ATOM 780 C CA . SER A 1 102 ? -6.886 9.910 11.819 1.00 75.00 102 SER A CA 1
ATOM 781 C C . SER A 1 102 ? -5.424 9.913 12.260 1.00 75.00 102 SER A C 1
ATOM 783 O O . SER A 1 102 ? -4.886 10.951 12.657 1.00 75.00 102 SER A O 1
ATOM 785 N N . SER A 1 103 ? -4.798 8.741 12.225 1.00 82.62 103 SER A N 1
ATOM 786 C CA . SER A 1 103 ? -3.422 8.569 12.677 1.00 82.62 103 SER A CA 1
ATOM 787 C C . SER A 1 103 ? -2.475 8.581 11.485 1.00 82.62 103 SER A C 1
ATOM 789 O O . SER A 1 103 ? -2.754 7.966 10.453 1.00 82.62 103 SER A O 1
ATOM 791 N N . VAL A 1 104 ? -1.353 9.288 11.631 1.00 88.75 104 VAL A N 1
ATOM 792 C CA . VAL A 1 104 ? -0.340 9.433 10.582 1.00 88.75 104 VAL A CA 1
ATOM 793 C C . VAL A 1 104 ? 1.007 8.959 11.100 1.00 88.75 104 VAL A C 1
ATOM 795 O O . VAL A 1 104 ? 1.447 9.371 12.173 1.00 88.75 104 VAL A O 1
ATOM 798 N N . THR A 1 105 ? 1.668 8.106 10.323 1.00 92.81 105 THR A N 1
ATOM 799 C CA . THR A 1 105 ? 3.019 7.609 10.608 1.00 92.81 105 THR A CA 1
ATOM 800 C C . THR A 1 105 ? 3.948 7.883 9.423 1.00 92.81 105 THR A C 1
ATOM 802 O O . THR A 1 105 ? 3.493 7.898 8.275 1.00 92.81 105 THR A O 1
ATOM 805 N N . PRO A 1 106 ? 5.259 8.092 9.655 1.00 93.88 106 PRO A N 1
ATOM 806 C CA . PRO A 1 106 ? 6.219 8.250 8.568 1.00 93.88 106 PRO A CA 1
ATOM 807 C C . PRO A 1 106 ? 6.252 7.033 7.636 1.00 93.88 106 PRO A C 1
ATOM 809 O O . PRO A 1 106 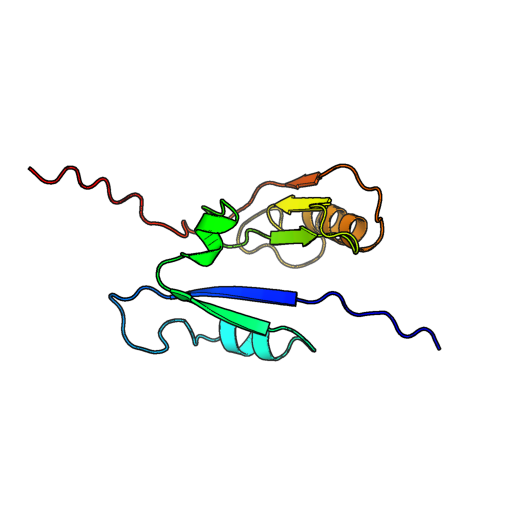? 6.070 5.895 8.073 1.00 93.88 106 PRO A O 1
ATOM 812 N N . VAL A 1 107 ? 6.524 7.279 6.354 1.00 95.56 107 VAL A N 1
ATOM 813 C CA . VAL A 1 107 ? 6.592 6.252 5.305 1.00 95.56 107 VAL A CA 1
ATOM 814 C C . VAL A 1 107 ? 8.015 6.199 4.766 1.00 95.56 107 VAL A C 1
ATOM 816 O O . VAL A 1 107 ? 8.564 7.219 4.349 1.00 95.56 107 VAL A O 1
ATOM 819 N N . TYR A 1 108 ? 8.606 5.005 4.742 1.00 93.25 108 TYR A N 1
ATOM 820 C CA . TYR A 1 108 ? 9.975 4.791 4.279 1.00 93.25 108 TYR A CA 1
ATOM 821 C C . TYR A 1 108 ? 9.989 3.854 3.078 1.00 93.25 108 TYR A C 1
ATOM 823 O O . TYR A 1 108 ? 9.769 2.653 3.209 1.00 93.25 108 TYR A O 1
ATOM 831 N N . GLY A 1 109 ? 10.312 4.401 1.910 1.00 92.38 109 GLY A N 1
ATOM 832 C CA . GLY A 1 109 ? 10.297 3.653 0.663 1.00 92.38 109 GLY A CA 1
ATOM 833 C C . GLY A 1 109 ? 10.969 4.399 -0.476 1.00 92.38 109 GLY A C 1
ATOM 834 O O . GLY A 1 109 ? 11.594 5.442 -0.290 1.00 92.38 109 GLY A O 1
ATOM 835 N N . CYS A 1 110 ? 10.923 3.796 -1.657 1.00 92.31 110 CYS A N 1
ATOM 836 C CA . CYS A 1 110 ? 11.304 4.456 -2.901 1.00 92.31 110 CYS A CA 1
ATOM 837 C C . CYS A 1 110 ? 10.173 5.397 -3.355 1.00 92.31 110 CYS A C 1
ATOM 839 O O . CYS A 1 110 ? 9.008 5.087 -3.075 1.00 92.31 110 CYS A O 1
ATOM 841 N N . PRO A 1 111 ? 10.478 6.495 -4.062 1.00 91.75 111 PRO A N 1
ATOM 842 C CA . PRO A 1 111 ? 9.457 7.321 -4.705 1.00 91.75 111 PRO A CA 1
ATOM 843 C C . PRO A 1 111 ? 8.587 6.490 -5.660 1.00 91.75 111 PRO A C 1
ATOM 845 O O . PRO A 1 111 ? 9.116 5.646 -6.381 1.00 91.75 111 PRO A O 1
ATOM 848 N N . ILE A 1 112 ? 7.268 6.710 -5.653 1.00 90.31 112 ILE A N 1
ATOM 849 C CA . ILE A 1 112 ? 6.331 6.089 -6.616 1.00 90.31 112 ILE A CA 1
ATOM 850 C C . ILE A 1 112 ? 6.393 6.824 -7.955 1.00 90.31 112 ILE A C 1
ATOM 852 O O . ILE A 1 112 ? 6.349 6.215 -9.017 1.00 90.31 112 ILE A O 1
ATOM 856 N N . MET A 1 113 ? 6.529 8.145 -7.894 1.00 77.81 113 MET A N 1
ATOM 857 C CA . MET A 1 113 ? 6.744 8.983 -9.060 1.00 77.81 113 MET A CA 1
ATOM 858 C C . MET A 1 113 ? 8.209 9.396 -9.100 1.00 77.81 113 MET A C 1
ATOM 860 O O . MET A 1 113 ? 8.752 9.881 -8.103 1.00 77.81 113 MET A O 1
ATOM 864 N N . GLU A 1 114 ? 8.844 9.275 -10.263 1.00 59.91 114 GLU A N 1
ATOM 865 C CA . GLU A 1 114 ? 9.987 10.137 -10.526 1.00 59.91 114 GLU A CA 1
ATOM 866 C C . GLU A 1 114 ? 9.460 11.570 -10.633 1.00 59.91 114 GLU A C 1
ATOM 868 O O . GLU A 1 114 ? 8.608 11.863 -11.473 1.00 59.91 114 GLU A O 1
ATOM 873 N N . LEU A 1 115 ? 9.991 12.484 -9.816 1.00 47.84 115 LEU A N 1
ATOM 874 C CA . LEU A 1 115 ? 9.958 13.912 -10.123 1.00 47.84 115 LEU A CA 1
ATOM 875 C C . LEU A 1 115 ? 10.820 14.138 -11.373 1.00 47.84 115 LEU A C 1
ATOM 877 O O . LEU A 1 115 ? 11.923 14.678 -11.301 1.00 47.84 115 LEU A O 1
ATOM 881 N N . ARG A 1 116 ? 10.346 13.707 -12.543 1.00 47.59 116 ARG A N 1
ATOM 882 C CA . ARG A 1 116 ? 10.850 14.247 -13.797 1.00 47.59 116 ARG A CA 1
ATOM 883 C C . ARG A 1 116 ? 10.281 15.647 -13.894 1.00 47.59 116 ARG A C 1
ATOM 885 O O . ARG A 1 116 ? 9.186 15.859 -14.406 1.00 47.59 116 ARG A O 1
ATOM 892 N N . ASN A 1 117 ? 11.047 16.607 -13.382 1.00 40.03 117 ASN A N 1
ATOM 893 C CA . ASN A 1 117 ? 10.997 17.960 -13.901 1.00 40.03 117 ASN A CA 1
ATOM 894 C C . ASN A 1 117 ? 11.174 17.841 -15.418 1.00 40.03 117 ASN A C 1
ATOM 896 O O . ASN A 1 117 ? 12.294 17.733 -15.912 1.00 40.03 117 ASN A O 1
ATOM 900 N N . HIS A 1 118 ? 10.072 17.876 -16.162 1.00 44.28 118 HIS A N 1
ATOM 901 C CA . HIS A 1 118 ? 10.089 18.301 -17.551 1.00 44.28 118 HIS A CA 1
ATOM 902 C C . HIS A 1 118 ? 10.362 19.810 -17.572 1.00 44.28 118 HIS A C 1
ATOM 904 O O . HIS A 1 118 ? 9.533 20.610 -17.983 1.00 44.28 118 HIS A O 1
ATOM 910 N N . ALA A 1 119 ? 11.551 20.203 -17.115 1.00 38.16 119 ALA A N 1
ATOM 911 C CA . ALA A 1 119 ? 12.246 21.319 -17.722 1.00 38.16 119 ALA A CA 1
ATOM 912 C C . ALA A 1 119 ? 12.912 20.744 -18.977 1.00 38.16 119 ALA A C 1
ATOM 914 O O . ALA A 1 119 ? 14.082 20.364 -18.972 1.00 38.16 119 ALA A O 1
ATOM 915 N N . GLN A 1 120 ? 12.109 20.566 -20.025 1.00 39.31 120 GLN A N 1
ATOM 916 C CA . GLN A 1 120 ? 12.614 20.407 -21.378 1.00 39.31 120 GLN A CA 1
ATOM 917 C C . GLN A 1 120 ? 12.311 21.704 -22.124 1.00 39.31 120 GLN A C 1
ATOM 919 O O . GLN A 1 120 ? 11.142 22.065 -22.258 1.00 39.31 120 GLN A O 1
ATOM 924 N N . LEU A 1 121 ? 13.405 22.289 -22.630 1.00 38.12 121 LEU A N 1
ATOM 925 C CA . LEU A 1 121 ? 13.569 23.485 -23.469 1.00 38.12 121 LEU A CA 1
ATOM 926 C C . LEU A 1 121 ? 13.776 24.800 -22.707 1.00 38.12 121 LEU A C 1
ATOM 928 O O . LEU A 1 121 ? 12.797 25.394 -22.214 1.00 38.12 121 LEU A O 1
#

Sequence (121 aa):
MNSKNHPKCFFLFYTPTCFAKNWEKTDLWNQALEIPGAELISDIDGTEAQKFGAITSGQTYIFDKTGILSFSGGLTVARGHTGECANLDVAKKALEDTFAVSSVTPVYGCPIMELRNHAQL

Secondary structure (DSSP, 8-state):
-----PPPEEEEEEE-TTS-TTTT-SHHHHHHHTSTTEEEEEEETTHHHHHTT--BTTEEEEE-TTS-EEEEEESSSSTT--S--HHHHHHHHHHH-TT---EEE---S-BSS--------

pLDDT: mean 86.37, std 16.13, range [35.22, 97.62]

Foldseek 3Di:
DDPPPDPQAEAEQEDEPPDDPCPSVDVVVVVQVVDPNYHYDDCYLCVVVVVVPHFFPQWDWDAAPVRHTQETEHLDQEPPDDDDDPSVVSVVVSHVDPPHDYDYDYYYHDTSDDPPPPPDD